Protein AF-0000000078223726 (afdb_homodimer)

Nearest PDB structures (foldseek):
  3vv1-assembly1_B  TM=7.407E-01  e=1.901E-03  Caenorhabditis elegans
  1hlc-assembly1_B  TM=7.545E-01  e=3.677E-03  Homo sapiens
 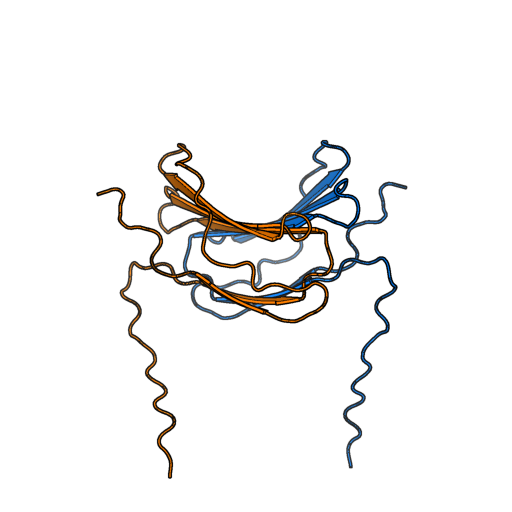 2ymz-assembly2_C  TM=7.937E-01  e=1.375E-02  Gallus gallus
  7n8g-assembly1_B  TM=7.226E-01  e=7.110E-03  Homo sapiens
  5nld-assembly1_B  TM=7.413E-01  e=1.452E-02  Gallus gallus

Sequence (184 aa):
MEKRHSTVST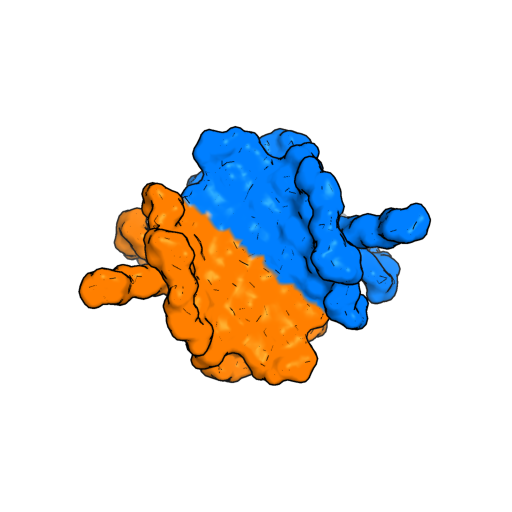MPSHDQHVIIYGIATGDSWTVELTGSGGNALFQIVAKYKEKVVTRNANIGGNWGQEEKVGQFPFQRDRGFDLSIANLPSGLQMEKRHSTVSTMPSHDQHVIIYGIATGDSWTVELTGSGGNALFQIVAKYKEKVVTRNANIGGNWGQEEKVGQFPFQRDRGFDLSIANLPSGLQ

InterPro domains:
  IPR001079 Galectin, carbohydrate recognition domain [PF00337] (14-91)
  IPR001079 Galectin, carbohydrate recognition domain [PS51304] (4-92)
  IPR013320 Concanavalin A-like lectin/glucanase domain superfamily [SSF49899] (15-90)
  IPR044156 Galectin-like [PTHR11346] (16-90)

Organism: Teladorsagia circumcincta (NCBI:txid45464)

Structure (mmCIF, N/CA/C/O backbone):
data_AF-0000000078223726-model_v1
#
loop_
_entity.id
_entity.type
_entity.pdbx_description
1 polymer Galectin
#
loop_
_atom_site.group_PDB
_atom_site.id
_atom_site.type_symbol
_atom_site.label_atom_id
_atom_site.label_alt_id
_atom_site.label_comp_id
_atom_site.label_asym_id
_atom_site.label_entity_id
_atom_site.label_seq_id
_atom_site.pdbx_PDB_ins_code
_atom_site.Cartn_x
_atom_site.Cartn_y
_atom_site.Cartn_z
_atom_site.occupancy
_atom_site.B_iso_or_equiv
_atom_site.auth_seq_id
_atom_site.auth_comp_id
_atom_site.auth_asym_id
_atom_site.auth_atom_id
_atom_site.pdbx_PDB_model_num
ATOM 1 N N . MET A 1 1 ? 15.047 -19.016 33.781 1 22.73 1 MET A N 1
ATOM 2 C CA . MET A 1 1 ? 14.867 -17.641 33.312 1 22.73 1 MET A CA 1
ATOM 3 C C . MET A 1 1 ? 15.25 -17.5 31.859 1 22.73 1 MET A C 1
ATOM 5 O O . MET A 1 1 ? 16.422 -17.531 31.516 1 22.73 1 MET A O 1
ATOM 9 N N . GLU A 1 2 ? 14.516 -18.203 30.969 1 31.66 2 GLU A N 1
ATOM 10 C CA . GLU A 1 2 ? 14.852 -18.266 29.547 1 31.66 2 GLU A CA 1
ATOM 11 C C . GLU A 1 2 ? 14.883 -16.875 28.922 1 31.66 2 GLU A C 1
ATOM 13 O O . GLU A 1 2 ? 13.914 -16.125 29.031 1 31.66 2 GLU A O 1
ATOM 18 N N . LYS A 1 3 ? 16.125 -16.203 28.875 1 25.36 3 LYS A N 1
ATOM 19 C CA . LYS A 1 3 ? 16.453 -14.891 28.312 1 25.36 3 LYS A CA 1
ATOM 20 C C . LYS A 1 3 ? 15.867 -14.719 26.922 1 25.36 3 LYS A C 1
ATOM 22 O O . LYS A 1 3 ? 16.188 -15.492 26 1 25.36 3 LYS A O 1
ATOM 27 N N . ARG A 1 4 ? 14.648 -14.32 26.797 1 29.73 4 ARG A N 1
ATOM 28 C CA . ARG A 1 4 ? 14.094 -13.844 25.547 1 29.73 4 ARG A CA 1
ATOM 29 C C . ARG A 1 4 ? 15.031 -12.844 24.875 1 29.73 4 ARG A C 1
ATOM 31 O O . ARG A 1 4 ? 15.297 -11.773 25.422 1 29.73 4 ARG A O 1
ATOM 38 N N . HIS A 1 5 ? 16.172 -13.297 24.281 1 30.73 5 HIS A N 1
ATOM 39 C CA . HIS A 1 5 ? 17.094 -12.438 23.562 1 30.73 5 HIS A CA 1
ATOM 40 C C . HIS A 1 5 ? 16.359 -11.516 22.594 1 30.73 5 HIS A C 1
ATOM 42 O O . HIS A 1 5 ? 15.719 -11.977 21.641 1 30.73 5 HIS A O 1
ATOM 48 N N . SER A 1 6 ? 15.734 -10.508 23.031 1 32.22 6 SER A N 1
ATOM 49 C CA . SER A 1 6 ? 15.203 -9.398 22.234 1 32.22 6 SER A CA 1
ATOM 50 C C . SER A 1 6 ? 16.266 -8.852 21.281 1 32.22 6 SER A C 1
ATOM 52 O O . SER A 1 6 ? 17.172 -8.125 21.688 1 32.22 6 SER A O 1
ATOM 54 N N . THR A 1 7 ? 17.062 -9.664 20.594 1 33.53 7 THR A N 1
ATOM 55 C CA . THR A 1 7 ? 18.062 -9.109 19.688 1 33.53 7 THR A CA 1
ATOM 56 C C . THR A 1 7 ? 17.438 -8.078 18.75 1 33.53 7 THR A C 1
ATOM 58 O O . THR A 1 7 ? 16.531 -8.398 17.984 1 33.53 7 THR A O 1
ATOM 61 N N . VAL A 1 8 ? 17.078 -6.984 19.281 1 33.12 8 VAL A N 1
ATOM 62 C CA . VAL A 1 8 ? 16.75 -5.867 18.391 1 33.12 8 VAL A CA 1
ATOM 63 C C . VAL A 1 8 ? 17.859 -5.699 17.344 1 33.12 8 VAL A C 1
ATOM 65 O O . VAL A 1 8 ? 19.016 -5.418 17.688 1 33.12 8 VAL A O 1
ATOM 68 N N . SER A 1 9 ? 18.062 -6.543 16.328 1 33.91 9 SER A N 1
ATOM 69 C CA . SER A 1 9 ? 19.016 -6.375 15.234 1 33.91 9 SER A CA 1
ATOM 70 C C . SER A 1 9 ? 19.109 -4.914 14.812 1 33.91 9 SER A C 1
ATOM 72 O O . SER A 1 9 ? 18.109 -4.211 14.742 1 33.91 9 SER A O 1
ATOM 74 N N . THR A 1 10 ? 20.203 -4.242 15.156 1 34.72 10 THR A N 1
ATOM 75 C CA . THR A 1 10 ? 20.703 -2.99 14.594 1 34.72 10 THR A CA 1
ATOM 76 C C . THR A 1 10 ? 20.469 -2.941 13.086 1 34.72 10 THR A C 1
ATOM 78 O O . THR A 1 10 ? 21.078 -3.711 12.336 1 34.72 10 THR A O 1
ATOM 81 N N . MET A 1 11 ? 19.266 -3.105 12.656 1 37.75 11 MET A N 1
ATOM 82 C CA . MET A 1 11 ? 19.078 -2.961 11.219 1 37.75 11 MET A CA 1
ATOM 83 C C . MET A 1 11 ? 19.922 -1.809 10.672 1 37.75 11 MET A C 1
ATOM 85 O O . MET A 1 11 ? 19.922 -0.713 11.242 1 37.75 11 MET A O 1
ATOM 89 N N . PRO A 1 12 ? 21.062 -2.109 9.984 1 40.12 12 PRO A N 1
ATOM 90 C CA . PRO A 1 12 ? 21.828 -1 9.414 1 40.12 12 PRO A CA 1
ATOM 91 C C . PRO A 1 12 ? 20.953 0.159 8.961 1 40.12 12 PRO A C 1
ATOM 93 O O . PRO A 1 12 ? 19.781 -0.045 8.633 1 40.12 12 PRO A O 1
ATOM 96 N N . SER A 1 13 ? 21.438 1.463 9.258 1 43.25 13 SER A N 1
ATOM 97 C CA . SER A 1 13 ? 20.922 2.82 9.164 1 43.25 13 SER A CA 1
ATOM 98 C C . SER A 1 13 ? 20.125 3.014 7.875 1 43.25 13 SER A C 1
ATOM 100 O O . SER A 1 13 ? 19.344 3.961 7.758 1 43.25 13 SER A O 1
ATOM 102 N N . HIS A 1 14 ? 20.594 2.246 6.816 1 47.25 14 HIS A N 1
ATOM 103 C CA . HIS A 1 14 ? 20.141 2.664 5.492 1 47.25 14 HIS A CA 1
ATOM 104 C C . HIS A 1 14 ? 19.016 1.781 4.988 1 47.25 14 HIS A C 1
ATOM 106 O O . HIS A 1 14 ? 18.438 2.049 3.936 1 47.25 14 HIS A O 1
ATOM 112 N N . ASP A 1 15 ? 18.938 0.566 5.559 1 53.62 15 ASP A N 1
ATOM 113 C CA . ASP A 1 15 ? 18.031 -0.408 4.957 1 53.62 15 ASP A CA 1
ATOM 114 C C . ASP A 1 15 ? 16.578 -0.146 5.375 1 53.62 15 ASP A C 1
ATOM 116 O O . ASP A 1 15 ? 16.281 -0.063 6.566 1 53.62 15 ASP A O 1
ATOM 120 N N . GLN A 1 16 ? 15.953 0.522 4.527 1 60.56 16 GLN A N 1
ATOM 121 C CA . GLN A 1 16 ? 14.539 0.699 4.828 1 60.56 16 GLN A CA 1
ATOM 122 C C . GLN A 1 16 ? 13.867 -0.641 5.121 1 60.56 16 GLN A C 1
ATOM 124 O O . GLN A 1 16 ? 14.117 -1.629 4.43 1 60.56 16 GLN A O 1
ATOM 129 N N . HIS A 1 17 ? 13.484 -0.789 6.383 1 72 17 HIS A N 1
ATOM 130 C CA . HIS A 1 17 ? 12.711 -1.973 6.742 1 72 17 HIS A CA 1
ATOM 131 C C . HIS A 1 17 ? 11.281 -1.604 7.129 1 72 17 HIS A C 1
ATOM 133 O O . HIS A 1 17 ? 11.055 -0.579 7.773 1 72 17 HIS A O 1
ATOM 139 N N . VAL A 1 18 ? 10.375 -2.295 6.52 1 78.94 18 VAL A N 1
ATOM 140 C CA . VAL A 1 18 ? 8.984 -2.104 6.902 1 78.94 18 VAL A CA 1
ATOM 141 C C . VAL A 1 18 ? 8.367 -3.441 7.309 1 78.94 18 VAL A C 1
ATOM 143 O O . VAL A 1 18 ? 8.578 -4.453 6.637 1 78.94 18 VAL A O 1
ATOM 146 N N . ILE A 1 19 ? 7.758 -3.41 8.469 1 84.75 19 ILE A N 1
ATOM 147 C CA . ILE A 1 19 ? 6.969 -4.559 8.891 1 84.75 19 ILE A CA 1
ATOM 148 C C . ILE A 1 19 ? 5.484 -4.203 8.875 1 84.75 19 ILE A C 1
ATOM 150 O O . ILE A 1 19 ? 5.082 -3.15 9.375 1 84.75 19 ILE A O 1
ATOM 154 N N . ILE A 1 20 ? 4.727 -5.074 8.258 1 86.5 20 ILE A N 1
ATOM 155 C CA . ILE A 1 20 ? 3.293 -4.848 8.141 1 86.5 20 ILE A CA 1
ATOM 156 C C . ILE A 1 20 ? 2.533 -6.086 8.609 1 86.5 20 ILE A C 1
ATOM 158 O O . ILE A 1 20 ? 2.887 -7.211 8.242 1 86.5 20 ILE A O 1
ATOM 162 N N . TYR A 1 21 ? 1.651 -5.871 9.484 1 86.38 21 TYR A N 1
ATOM 163 C CA . TYR A 1 21 ? 0.611 -6.844 9.797 1 86.38 21 TYR A CA 1
ATOM 164 C C . TYR A 1 21 ? -0.748 -6.371 9.297 1 86.38 21 TYR A C 1
ATOM 166 O O . TYR A 1 21 ? -1.087 -5.191 9.43 1 86.38 21 TYR A O 1
ATOM 174 N N . GLY A 1 22 ? -1.464 -7.352 8.641 1 86.5 22 GLY A N 1
ATOM 175 C CA . GLY A 1 22 ? -2.744 -6.883 8.141 1 86.5 22 GLY A CA 1
ATOM 176 C C . GLY A 1 22 ? -3.723 -8.008 7.852 1 86.5 22 GLY A C 1
ATOM 177 O O . GLY A 1 22 ? -3.344 -9.18 7.848 1 86.5 22 GLY A O 1
ATOM 178 N N . ILE A 1 23 ? -5 -7.625 7.734 1 87.88 23 ILE A N 1
ATOM 179 C CA . ILE A 1 23 ? -6.078 -8.477 7.238 1 87.88 23 ILE A CA 1
ATOM 180 C C . ILE A 1 23 ? -6.684 -7.855 5.98 1 87.88 23 ILE A C 1
ATOM 182 O O . ILE A 1 23 ? -7.199 -6.734 6.016 1 87.88 23 ILE A O 1
ATOM 186 N N . ALA A 1 24 ? -6.5 -8.57 4.883 1 87.06 24 ALA A N 1
ATOM 187 C CA . ALA A 1 24 ? -7.055 -8.102 3.615 1 87.06 24 ALA A CA 1
ATOM 188 C C . ALA A 1 24 ? -8.312 -8.883 3.244 1 87.06 24 ALA A C 1
ATOM 190 O O . ALA A 1 24 ? -8.367 -10.102 3.402 1 87.06 24 ALA A O 1
ATOM 191 N N . THR A 1 25 ? -9.336 -8.141 2.756 1 85.19 25 THR A N 1
ATOM 192 C CA . THR A 1 25 ? -10.594 -8.781 2.396 1 85.19 25 THR A CA 1
ATOM 193 C C . THR A 1 25 ? -10.875 -8.633 0.905 1 85.19 25 THR A C 1
ATOM 195 O O . THR A 1 25 ? -11.742 -9.312 0.358 1 85.19 25 THR A O 1
ATOM 198 N N . GLY A 1 26 ? -10.156 -7.793 0.254 1 87.94 26 GLY A N 1
ATOM 199 C CA . GLY A 1 26 ? -10.375 -7.535 -1.16 1 87.94 26 GLY A CA 1
ATOM 200 C C . GLY A 1 26 ? -9.594 -8.469 -2.066 1 87.94 26 GLY A C 1
ATOM 201 O O . GLY A 1 26 ? -9.156 -9.539 -1.637 1 87.94 26 GLY A O 1
ATOM 202 N N . ASP A 1 27 ? -9.523 -8.039 -3.367 1 92 27 ASP A N 1
ATOM 203 C CA . ASP A 1 27 ? -8.953 -8.914 -4.387 1 92 27 ASP A CA 1
ATOM 204 C C . ASP A 1 27 ? -7.438 -8.734 -4.469 1 92 27 ASP A C 1
ATOM 206 O O . ASP A 1 27 ? -6.73 -9.625 -4.953 1 92 27 ASP A O 1
ATOM 210 N N . SER A 1 28 ? -6.977 -7.629 -4.09 1 93.31 28 SER A N 1
ATOM 211 C CA . SER A 1 28 ? -5.543 -7.359 -4.129 1 93.31 28 SER A CA 1
ATOM 212 C C . SER A 1 28 ? -5.172 -6.211 -3.197 1 93.31 28 SER A C 1
ATOM 214 O O . SER A 1 28 ? -6.039 -5.453 -2.758 1 93.31 28 SER A O 1
ATOM 216 N N . TRP A 1 29 ? -3.924 -6.18 -2.914 1 92.25 29 TRP A N 1
ATOM 217 C CA . TRP A 1 29 ? -3.391 -5.023 -2.205 1 92.25 29 TRP A CA 1
ATOM 218 C C . TRP A 1 29 ? -1.97 -4.711 -2.662 1 92.25 29 TRP A C 1
ATOM 220 O O . TRP A 1 29 ? -1.254 -5.598 -3.131 1 92.25 29 TRP A O 1
ATOM 230 N N . THR A 1 30 ? -1.66 -3.48 -2.668 1 93.19 30 THR A N 1
ATOM 231 C CA . THR A 1 30 ? -0.34 -2.967 -3.014 1 93.19 30 THR A CA 1
ATOM 232 C C . THR A 1 30 ? 0.228 -2.121 -1.878 1 93.19 30 THR A C 1
ATOM 234 O O . THR A 1 30 ? -0.49 -1.323 -1.272 1 93.19 30 THR A O 1
ATOM 237 N N . VAL A 1 31 ? 1.462 -2.318 -1.58 1 92.69 31 VAL A N 1
ATOM 238 C CA . VAL A 1 31 ? 2.199 -1.445 -0.673 1 92.69 31 VAL A CA 1
ATOM 239 C C . VAL A 1 31 ? 3.402 -0.845 -1.396 1 92.69 31 VAL A C 1
ATOM 241 O O . VAL A 1 31 ? 4.168 -1.563 -2.045 1 92.69 31 VAL A O 1
ATOM 244 N N . GLU A 1 32 ? 3.451 0.445 -1.284 1 91.88 32 GLU A N 1
ATOM 245 C CA . GLU A 1 32 ? 4.594 1.164 -1.836 1 91.88 32 GLU A CA 1
ATOM 246 C C . GLU A 1 32 ? 5.316 1.967 -0.757 1 91.88 32 GLU A C 1
ATOM 248 O O . GLU A 1 32 ? 4.676 2.619 0.07 1 91.88 32 GLU A O 1
ATOM 253 N N . LEU A 1 33 ? 6.66 1.888 -0.866 1 90.06 33 LEU A N 1
ATOM 254 C CA . LEU A 1 33 ? 7.5 2.637 0.063 1 90.06 33 LEU A CA 1
ATOM 255 C C . LEU A 1 33 ? 8.484 3.521 -0.69 1 90.06 33 LEU A C 1
ATOM 257 O O . LEU A 1 33 ? 9.164 3.059 -1.614 1 90.06 33 LEU A O 1
ATOM 261 N N . THR A 1 34 ? 8.461 4.645 -0.284 1 87.69 34 THR A N 1
ATOM 262 C CA . THR A 1 34 ? 9.477 5.535 -0.839 1 87.69 34 THR A CA 1
ATOM 263 C C . THR A 1 34 ? 10.617 5.742 0.151 1 87.69 34 THR A C 1
ATOM 265 O O . THR A 1 34 ? 10.383 6.086 1.312 1 87.69 34 THR A O 1
ATOM 268 N N . GLY A 1 35 ? 11.82 5.445 -0.375 1 82.69 35 GLY A N 1
ATOM 269 C CA . GLY A 1 35 ? 13 5.602 0.461 1 82.69 35 GLY A CA 1
ATOM 270 C C . GLY A 1 35 ? 13.312 7.051 0.777 1 82.69 35 GLY A C 1
ATOM 271 O O . GLY A 1 35 ? 12.656 7.961 0.273 1 82.69 35 GLY A O 1
ATOM 272 N N . SER A 1 36 ? 14.336 6.977 1.66 1 78.19 36 SER A N 1
ATOM 273 C CA . SER A 1 36 ? 14.836 8.312 1.984 1 78.19 36 SER A CA 1
ATOM 274 C C . SER A 1 36 ? 15.43 8.992 0.755 1 78.19 36 SER A C 1
ATOM 276 O O . SER A 1 36 ? 16.109 8.352 -0.048 1 78.19 36 SER A O 1
ATOM 278 N N . GLY A 1 37 ? 15.188 10.258 0.586 1 78.19 37 GLY A N 1
ATOM 279 C CA . GLY A 1 37 ? 15.68 11 -0.564 1 78.19 37 GLY A CA 1
ATOM 280 C C . GLY A 1 37 ? 14.703 11.016 -1.725 1 78.19 37 GLY A C 1
ATOM 281 O O . GLY A 1 37 ? 14.852 11.812 -2.656 1 78.19 37 GLY A O 1
ATOM 282 N N . GLY A 1 38 ? 13.75 10.18 -1.694 1 75.31 38 GLY A N 1
ATOM 283 C CA . GLY A 1 38 ? 12.633 10.227 -2.623 1 75.31 38 GLY A CA 1
ATOM 284 C C . GLY A 1 38 ? 12.977 9.68 -3.996 1 75.31 38 GLY A C 1
ATOM 285 O O . GLY A 1 38 ? 12.18 9.797 -4.93 1 75.31 38 GLY A O 1
ATOM 286 N N . ASN A 1 39 ? 14.117 9 -4.078 1 78.44 39 ASN A N 1
ATOM 287 C CA . ASN A 1 39 ? 14.547 8.586 -5.41 1 78.44 39 ASN A CA 1
ATOM 288 C C . ASN A 1 39 ? 14.289 7.102 -5.648 1 78.44 39 ASN A C 1
ATOM 290 O O . ASN A 1 39 ? 14.594 6.578 -6.723 1 78.44 39 ASN A O 1
ATOM 294 N N . ALA A 1 40 ? 13.781 6.453 -4.691 1 84.75 40 ALA A N 1
ATOM 295 C CA . ALA A 1 40 ? 13.508 5.027 -4.848 1 84.75 40 ALA A CA 1
ATOM 296 C C . ALA A 1 40 ? 12.164 4.652 -4.238 1 84.75 40 ALA A C 1
ATOM 298 O O . ALA A 1 40 ? 11.859 5.031 -3.102 1 84.75 40 ALA A O 1
ATOM 299 N N . LEU A 1 41 ? 11.344 4.004 -5.094 1 88.5 41 LEU A N 1
ATOM 300 C CA . LEU A 1 41 ? 10.055 3.463 -4.672 1 88.5 41 LEU A CA 1
ATOM 301 C C . LEU A 1 41 ? 10.023 1.946 -4.824 1 88.5 41 LEU A C 1
ATOM 303 O O . LEU A 1 41 ? 10.414 1.415 -5.867 1 88.5 41 LEU A O 1
ATOM 307 N N . PHE A 1 42 ? 9.727 1.314 -3.768 1 88.69 42 PHE A N 1
ATOM 308 C CA . PHE A 1 42 ? 9.594 -0.137 -3.77 1 88.69 42 PHE A CA 1
ATOM 309 C C . PHE A 1 42 ? 8.133 -0.547 -3.631 1 88.69 42 PHE A C 1
ATOM 311 O O . PHE A 1 42 ? 7.41 -0.008 -2.791 1 88.69 42 PHE A O 1
ATOM 318 N N . GLN A 1 43 ? 7.773 -1.443 -4.465 1 92.88 43 GLN A N 1
ATOM 319 C CA . GLN A 1 43 ? 6.375 -1.856 -4.473 1 92.88 43 GLN A CA 1
ATOM 320 C C . GLN A 1 43 ? 6.25 -3.369 -4.316 1 92.88 43 GLN A C 1
ATOM 322 O O . GLN A 1 43 ? 7.016 -4.125 -4.91 1 92.88 43 GLN A O 1
ATOM 327 N N . ILE A 1 44 ? 5.312 -3.77 -3.533 1 92.69 44 ILE A N 1
ATOM 328 C CA . ILE A 1 44 ? 4.895 -5.164 -3.436 1 92.69 44 ILE A CA 1
ATOM 329 C C . ILE A 1 44 ? 3.393 -5.27 -3.689 1 92.69 44 ILE A C 1
ATOM 331 O O . ILE A 1 44 ? 2.611 -4.461 -3.186 1 92.69 44 ILE A O 1
ATOM 335 N N . VAL A 1 45 ? 3.047 -6.289 -4.504 1 94.5 45 VAL A N 1
ATOM 336 C CA . VAL A 1 45 ? 1.649 -6.473 -4.879 1 94.5 45 VAL A CA 1
ATOM 337 C C . VAL A 1 45 ? 1.233 -7.918 -4.621 1 94.5 45 VAL A C 1
ATOM 339 O O . VAL A 1 45 ? 1.954 -8.852 -4.984 1 94.5 45 VAL A O 1
ATOM 342 N N . ALA A 1 46 ? 0.106 -8.055 -3.967 1 95.62 46 ALA A N 1
ATOM 343 C CA . ALA A 1 46 ? -0.505 -9.375 -3.824 1 95.62 46 ALA A CA 1
ATOM 344 C C . ALA A 1 46 ? -1.839 -9.445 -4.562 1 95.62 46 ALA A C 1
ATOM 346 O O . ALA A 1 46 ? -2.725 -8.609 -4.34 1 95.62 46 ALA A O 1
ATOM 347 N N . LYS A 1 47 ? -1.927 -10.383 -5.402 1 95.88 47 LYS A N 1
ATOM 348 C CA . LYS A 1 47 ? -3.162 -10.633 -6.141 1 95.88 47 LYS A CA 1
ATOM 349 C C . LYS A 1 47 ? -3.758 -11.992 -5.77 1 95.88 47 LYS A C 1
ATOM 351 O O . LYS A 1 47 ? -3.201 -13.031 -6.113 1 95.88 47 LYS A O 1
ATOM 356 N N . TYR A 1 48 ? -4.914 -11.914 -5.254 1 94 48 TYR A N 1
ATOM 357 C CA . TYR A 1 48 ? -5.453 -13.125 -4.641 1 94 48 TYR A CA 1
ATOM 358 C C . TYR A 1 48 ? -6.035 -14.055 -5.695 1 94 48 TYR A C 1
ATOM 360 O O . TYR A 1 48 ? -6.023 -15.281 -5.527 1 94 48 TYR A O 1
ATOM 368 N N . LYS A 1 49 ? -6.594 -13.547 -6.672 1 94 49 LYS A N 1
ATOM 369 C CA . LYS A 1 49 ? -7.145 -14.398 -7.723 1 94 49 LYS A CA 1
ATOM 370 C C . LYS A 1 49 ? -6.035 -15.109 -8.492 1 94 49 LYS A C 1
ATOM 372 O O . LYS A 1 49 ? -6.141 -16.297 -8.781 1 94 49 LYS A O 1
ATOM 377 N N . GLU A 1 50 ? -4.988 -14.398 -8.711 1 94.88 50 GLU A N 1
ATOM 378 C CA . GLU A 1 50 ? -3.861 -14.938 -9.469 1 94.88 50 GLU A CA 1
ATOM 379 C C . GLU A 1 50 ? -2.922 -15.727 -8.562 1 94.88 50 GLU A C 1
ATOM 381 O O . GLU A 1 50 ? -2.072 -16.484 -9.047 1 94.88 50 GLU A O 1
ATOM 386 N N . LYS A 1 51 ? -3.066 -15.539 -7.359 1 95.75 51 LYS A N 1
ATOM 387 C CA . LYS A 1 51 ? -2.211 -16.156 -6.348 1 95.75 51 LYS A CA 1
ATOM 388 C C . LYS A 1 51 ? -0.739 -15.859 -6.621 1 95.75 51 LYS A C 1
ATOM 390 O O . LYS A 1 51 ? 0.084 -16.766 -6.668 1 95.75 51 LYS A O 1
ATOM 395 N N . VAL A 1 52 ? -0.47 -14.633 -6.703 1 96.94 52 VAL A N 1
ATOM 396 C CA . VAL A 1 52 ? 0.904 -14.219 -6.973 1 96.94 52 VAL A CA 1
ATOM 397 C C . VAL A 1 52 ? 1.264 -13.023 -6.102 1 96.94 52 VAL A C 1
ATOM 399 O O . VAL A 1 52 ? 0.411 -12.18 -5.812 1 96.94 52 VAL A O 1
ATOM 402 N N . VAL A 1 53 ? 2.496 -12.977 -5.656 1 95.88 53 VAL A N 1
ATOM 403 C CA . VAL A 1 53 ? 3.127 -11.805 -5.07 1 95.88 53 VAL A CA 1
ATOM 404 C C . VAL A 1 53 ? 4.211 -11.273 -6.008 1 95.88 53 VAL A C 1
ATOM 406 O O . VAL A 1 53 ? 5.051 -12.039 -6.484 1 95.88 53 VAL A O 1
ATOM 409 N N . THR A 1 54 ? 4.09 -9.969 -6.328 1 95.81 54 THR A N 1
ATOM 410 C CA . THR A 1 54 ? 5.117 -9.375 -7.176 1 95.81 54 THR A CA 1
ATOM 411 C C . THR A 1 54 ? 5.816 -8.227 -6.453 1 95.81 54 THR A C 1
ATOM 413 O O . THR A 1 54 ? 5.258 -7.637 -5.527 1 95.81 54 THR A O 1
ATOM 416 N N . ARG A 1 55 ? 7.055 -8.008 -6.809 1 91.5 55 ARG A N 1
ATOM 417 C CA . ARG A 1 55 ? 7.816 -6.844 -6.355 1 91.5 55 ARG A CA 1
ATOM 418 C C . ARG A 1 55 ? 8.414 -6.09 -7.539 1 91.5 55 ARG A C 1
ATOM 420 O O . ARG A 1 55 ? 8.68 -6.676 -8.586 1 91.5 55 ARG A O 1
ATOM 427 N N . ASN A 1 56 ? 8.414 -4.816 -7.352 1 90.81 56 ASN A N 1
ATOM 428 C CA . ASN A 1 56 ? 9.031 -3.945 -8.352 1 90.81 56 ASN A CA 1
ATOM 429 C C . ASN A 1 56 ? 9.68 -2.725 -7.703 1 90.81 56 ASN A C 1
ATOM 431 O O . ASN A 1 56 ? 9.391 -2.398 -6.551 1 90.81 56 ASN A O 1
ATOM 435 N N . ALA A 1 57 ? 10.656 -2.213 -8.352 1 87.56 57 ALA A N 1
ATOM 436 C CA . ALA A 1 57 ? 11.297 -0.994 -7.875 1 87.56 57 ALA A CA 1
ATOM 437 C C . ALA A 1 57 ? 11.281 0.092 -8.945 1 87.56 57 ALA A C 1
ATOM 439 O O . ALA A 1 57 ? 11.445 -0.198 -10.133 1 87.56 57 ALA A O 1
ATOM 440 N N . ASN A 1 58 ? 11.008 1.192 -8.516 1 88.5 58 ASN A N 1
ATOM 441 C CA . ASN A 1 58 ? 11.141 2.4 -9.32 1 88.5 58 ASN A CA 1
ATOM 442 C C . ASN A 1 58 ? 12.305 3.264 -8.844 1 88.5 58 ASN A C 1
ATOM 444 O O . ASN A 1 58 ? 12.273 3.801 -7.738 1 88.5 58 ASN A O 1
ATOM 448 N N . ILE A 1 59 ? 13.273 3.314 -9.703 1 86.19 59 ILE A N 1
ATOM 449 C CA . ILE A 1 59 ? 14.461 4.086 -9.367 1 86.19 59 ILE A CA 1
ATOM 450 C C . ILE A 1 59 ? 14.625 5.246 -10.352 1 86.19 59 ILE A C 1
ATOM 452 O O . ILE A 1 59 ? 14.758 5.027 -11.555 1 86.19 59 ILE A O 1
ATOM 456 N N . GLY A 1 60 ? 14.672 6.348 -9.797 1 86.19 60 GLY A N 1
ATOM 457 C CA . GLY A 1 60 ? 14.836 7.516 -10.648 1 86.19 60 GLY A CA 1
ATOM 458 C C . GLY A 1 60 ? 13.719 7.691 -11.656 1 86.19 60 GLY A C 1
ATOM 459 O O . GLY A 1 60 ? 13.953 8.094 -12.797 1 86.19 60 GLY A O 1
ATOM 460 N N . GLY A 1 61 ? 12.641 7.258 -11.383 1 87.31 61 GLY A N 1
ATOM 461 C CA . GLY A 1 61 ? 11.5 7.422 -12.266 1 87.31 61 GLY A CA 1
ATOM 462 C C . GLY A 1 61 ? 11.312 6.262 -13.227 1 87.31 61 GLY A C 1
ATOM 463 O O . GLY A 1 61 ? 10.383 6.258 -14.031 1 87.31 61 GLY A O 1
ATOM 464 N N . ASN A 1 62 ? 12.203 5.344 -13.094 1 90.56 62 ASN A N 1
ATOM 465 C CA . ASN A 1 62 ? 12.148 4.195 -13.984 1 90.56 62 ASN A CA 1
ATOM 466 C C . ASN A 1 62 ? 11.797 2.914 -13.234 1 90.56 62 ASN A C 1
ATOM 468 O O . ASN A 1 62 ? 12.461 2.561 -12.258 1 90.56 62 ASN A O 1
ATOM 472 N N . TRP A 1 63 ? 10.711 2.332 -13.844 1 89.81 63 TRP A N 1
ATOM 473 C CA . TRP A 1 63 ? 10.352 1.035 -13.281 1 89.81 63 TRP A CA 1
ATOM 474 C C . TRP A 1 63 ? 11.281 -0.06 -13.797 1 89.81 63 TRP A C 1
ATOM 476 O O . TRP A 1 63 ? 11.625 -0.082 -14.977 1 89.81 63 TRP A O 1
ATOM 486 N N . GLY A 1 64 ? 11.656 -0.982 -12.797 1 89.31 64 GLY A N 1
ATOM 487 C CA . GLY A 1 64 ? 12.391 -2.172 -13.195 1 89.31 64 GLY A CA 1
ATOM 488 C C . GLY A 1 64 ? 11.492 -3.293 -13.68 1 89.31 64 GLY A C 1
ATOM 489 O O . GLY A 1 64 ? 10.328 -3.066 -14 1 89.31 64 GLY A O 1
ATOM 490 N N . GLN A 1 65 ? 12.109 -4.465 -13.828 1 89.44 65 GLN A N 1
ATOM 491 C CA . GLN A 1 65 ? 11.359 -5.668 -14.172 1 89.44 65 GLN A CA 1
ATOM 492 C C . GLN A 1 65 ? 10.602 -6.207 -12.969 1 89.44 65 GLN A C 1
ATOM 494 O O . GLN A 1 65 ? 11.18 -6.383 -11.891 1 89.44 65 GLN A O 1
ATOM 499 N N . GLU A 1 66 ? 9.352 -6.332 -13.18 1 89.81 66 GLU A N 1
ATOM 500 C CA . GLU A 1 66 ? 8.547 -6.953 -12.133 1 89.81 66 GLU A CA 1
ATOM 501 C C . GLU A 1 66 ? 8.992 -8.391 -11.875 1 89.81 66 GLU A C 1
ATOM 503 O O . GLU A 1 66 ? 9.227 -9.148 -12.812 1 89.81 66 GLU A O 1
ATOM 508 N N . GLU A 1 67 ? 9.102 -8.734 -10.562 1 91.5 67 GLU A N 1
ATOM 509 C CA . GLU A 1 67 ? 9.531 -10.07 -10.18 1 91.5 67 GLU A CA 1
ATOM 510 C C . GLU A 1 67 ? 8.461 -10.781 -9.352 1 91.5 67 GLU A C 1
ATOM 512 O O . GLU A 1 67 ? 7.926 -10.211 -8.398 1 91.5 67 GLU A O 1
ATOM 517 N N . LYS A 1 68 ? 8.133 -11.984 -9.805 1 92.19 68 LYS A N 1
ATOM 518 C CA . LYS A 1 68 ? 7.32 -12.844 -8.945 1 92.19 68 LYS A CA 1
ATOM 519 C C . LYS A 1 68 ? 8.148 -13.422 -7.805 1 92.19 68 LYS A C 1
ATOM 521 O O . LYS A 1 68 ? 9.273 -13.883 -8.016 1 92.19 68 LYS A O 1
ATOM 526 N N . VAL A 1 69 ? 7.52 -13.188 -6.641 1 87.75 69 VAL A N 1
ATOM 527 C CA . VAL A 1 69 ? 8.328 -13.578 -5.496 1 87.75 69 VAL A CA 1
ATOM 528 C C . VAL A 1 69 ? 7.699 -14.781 -4.805 1 87.75 69 VAL A C 1
ATOM 530 O O . VAL A 1 69 ? 6.637 -14.672 -4.191 1 87.75 69 VAL A O 1
ATOM 533 N N . GLY A 1 70 ? 8.406 -15.914 -4.926 1 89.25 70 GLY A N 1
ATOM 534 C CA . GLY A 1 70 ? 8.078 -17.094 -4.148 1 89.25 70 GLY A CA 1
ATOM 535 C C . GLY A 1 70 ? 6.645 -17.562 -4.344 1 89.25 70 GLY A C 1
ATOM 536 O O . GLY A 1 70 ? 6.082 -17.406 -5.43 1 89.25 70 GLY A O 1
ATOM 537 N N . GLN A 1 71 ? 6.156 -18.312 -3.238 1 93.12 71 GLN A N 1
ATOM 538 C CA . GLN A 1 71 ? 4.773 -18.766 -3.17 1 93.12 71 GLN A CA 1
ATOM 539 C C . GLN A 1 71 ? 3.846 -17.656 -2.691 1 93.12 71 GLN A C 1
ATOM 541 O O . GLN A 1 71 ? 4.305 -16.594 -2.27 1 93.12 71 GLN A O 1
ATOM 546 N N . PHE A 1 72 ? 2.598 -17.938 -2.947 1 96.06 72 PHE A N 1
ATOM 547 C CA . PHE A 1 72 ? 1.59 -16.984 -2.488 1 96.06 72 PHE A CA 1
ATOM 548 C C . PHE A 1 72 ? 1.062 -17.375 -1.113 1 96.06 72 PHE A C 1
ATOM 550 O O . PHE A 1 72 ? 0.213 -18.266 -1 1 96.06 72 PHE A O 1
ATOM 557 N N . PRO A 1 73 ? 1.444 -16.641 -0.038 1 94.44 73 PRO A N 1
ATOM 5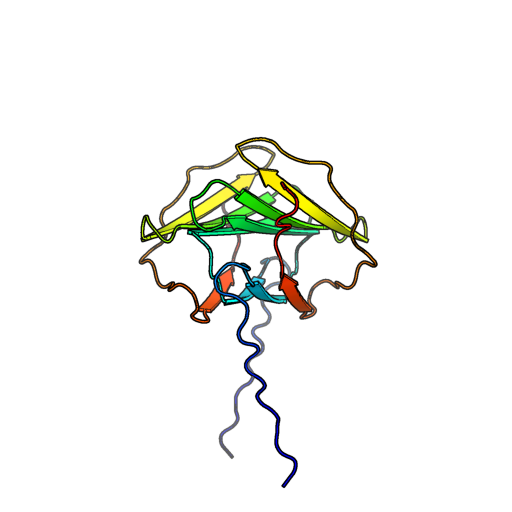58 C CA . PRO A 1 73 ? 1.138 -17.094 1.318 1 94.44 73 PRO A CA 1
ATOM 559 C C . PRO A 1 73 ? -0.106 -16.438 1.901 1 94.44 73 PRO A C 1
ATOM 561 O O . PRO A 1 73 ? -0.443 -16.656 3.066 1 94.44 73 PRO A O 1
ATOM 564 N N . PHE A 1 74 ? -0.855 -15.727 1.143 1 94 74 PHE A N 1
ATOM 565 C CA . PHE A 1 74 ? -1.926 -14.914 1.705 1 94 74 PHE A CA 1
ATOM 566 C C . PHE A 1 74 ? -3.281 -15.578 1.489 1 94 74 PHE A C 1
ATOM 568 O O . PHE A 1 74 ? -3.445 -16.375 0.573 1 94 74 PHE A O 1
ATOM 575 N N . GLN A 1 75 ? -4.164 -15.344 2.465 1 93 75 GLN A N 1
ATOM 576 C CA . GLN A 1 75 ? -5.57 -15.727 2.371 1 93 75 GLN A CA 1
ATOM 577 C C . GLN A 1 75 ? -6.48 -14.562 2.764 1 93 75 GLN A C 1
ATOM 579 O O . GLN A 1 75 ? -6.195 -13.844 3.723 1 93 75 GLN A O 1
ATOM 584 N N . ARG A 1 76 ? -7.484 -14.453 1.98 1 88.69 76 ARG A N 1
ATOM 585 C CA . ARG A 1 76 ? -8.445 -13.422 2.352 1 88.69 76 ARG A CA 1
ATOM 586 C C . ARG A 1 76 ? -8.977 -13.648 3.764 1 88.69 76 ARG A C 1
ATOM 588 O O . ARG A 1 76 ? -9.148 -14.789 4.195 1 88.69 76 ARG A O 1
ATOM 595 N N . ASP A 1 77 ? -9.188 -12.492 4.414 1 87.38 77 ASP A N 1
ATOM 596 C CA . ASP A 1 77 ? -9.812 -12.477 5.734 1 87.38 77 ASP A CA 1
ATOM 597 C C . ASP A 1 77 ? -8.922 -13.156 6.773 1 87.38 77 ASP A C 1
ATOM 599 O O . ASP A 1 77 ? -9.398 -13.562 7.832 1 87.38 77 ASP A O 1
ATOM 603 N N . ARG A 1 78 ? -7.781 -13.422 6.531 1 90.44 78 ARG A N 1
ATOM 604 C CA . ARG A 1 78 ? -6.801 -13.969 7.465 1 90.44 78 ARG A CA 1
ATOM 605 C C . ARG A 1 78 ? -5.629 -13.016 7.656 1 90.44 78 ARG A C 1
ATOM 607 O O . ARG A 1 78 ? -5.172 -12.383 6.699 1 90.44 78 ARG A O 1
ATOM 614 N N . GLY A 1 79 ? -5.188 -12.945 8.859 1 90.94 79 GLY A N 1
ATOM 615 C CA . GLY A 1 79 ? -4.051 -12.086 9.156 1 90.94 79 GLY A CA 1
ATOM 616 C C . GLY A 1 79 ? -2.762 -12.57 8.516 1 90.94 79 GLY A C 1
ATOM 617 O O . GLY A 1 79 ? -2.559 -13.773 8.344 1 90.94 79 GLY A O 1
ATOM 618 N N . PHE A 1 80 ? -1.943 -11.68 8.133 1 91.25 80 PHE A N 1
ATOM 619 C CA . PHE A 1 80 ? -0.613 -11.992 7.625 1 91.25 80 PHE A CA 1
ATOM 620 C C . PHE A 1 80 ? 0.418 -11.008 8.18 1 91.25 80 PHE A C 1
ATOM 622 O O . PHE A 1 80 ? 0.06 -9.953 8.703 1 91.25 80 PHE A O 1
ATOM 629 N N . ASP A 1 81 ? 1.69 -11.414 8.117 1 88 81 ASP A N 1
ATOM 630 C CA . ASP A 1 81 ? 2.82 -10.539 8.422 1 88 81 ASP A CA 1
ATOM 631 C C . ASP A 1 81 ? 3.742 -10.398 7.211 1 88 81 ASP A C 1
ATOM 633 O O . ASP A 1 81 ? 3.957 -11.359 6.469 1 88 81 ASP A O 1
ATOM 637 N N . LEU A 1 82 ? 4.055 -9.211 7.012 1 88.44 82 LEU A N 1
ATOM 638 C CA . LEU A 1 82 ? 4.969 -8.906 5.914 1 88.44 82 LEU A CA 1
ATOM 639 C C . LEU A 1 82 ? 6.152 -8.086 6.41 1 88.44 82 LEU A C 1
ATOM 641 O O . LEU A 1 82 ? 5.973 -7.102 7.133 1 88.44 82 LEU A O 1
ATOM 645 N N . SER A 1 83 ? 7.32 -8.562 6.164 1 87.12 83 SER A N 1
ATOM 646 C CA . SER A 1 83 ? 8.539 -7.805 6.422 1 87.12 83 SER A CA 1
ATOM 647 C C . SER A 1 83 ? 9.258 -7.457 5.125 1 87.12 83 SER A C 1
ATOM 649 O O . SER A 1 83 ? 9.625 -8.344 4.352 1 87.12 83 SER A O 1
ATOM 651 N N . ILE A 1 84 ? 9.258 -6.277 4.812 1 81.25 84 ILE A N 1
ATOM 652 C CA . ILE A 1 84 ? 9.961 -5.801 3.625 1 81.25 84 ILE A CA 1
ATOM 653 C C . ILE A 1 84 ? 11.305 -5.199 4.027 1 81.25 84 ILE A C 1
ATOM 655 O O . ILE A 1 84 ? 11.352 -4.23 4.793 1 81.25 84 ILE A O 1
ATOM 659 N N . ALA A 1 85 ? 12.305 -5.953 3.764 1 69.62 85 ALA A N 1
ATOM 660 C CA . ALA A 1 85 ? 13.656 -5.516 4.082 1 69.62 85 ALA A CA 1
ATOM 661 C C . ALA A 1 85 ? 14.445 -5.195 2.814 1 69.62 85 ALA A C 1
ATOM 663 O O . ALA A 1 85 ? 14.102 -5.668 1.729 1 69.62 85 ALA A O 1
ATOM 664 N N . ASN A 1 86 ? 15.719 -4.602 2.99 1 58.38 86 ASN A N 1
ATOM 665 C CA . ASN A 1 86 ? 16.797 -4.43 2.027 1 58.38 86 ASN A CA 1
ATOM 666 C C . ASN A 1 86 ? 16.281 -3.986 0.665 1 58.38 86 ASN A C 1
ATOM 668 O O . ASN A 1 86 ? 16.359 -4.73 -0.312 1 58.38 86 ASN A O 1
ATOM 672 N N . LEU A 1 87 ? 15.477 -2.988 0.579 1 52.94 87 LEU A N 1
ATOM 673 C CA . LEU A 1 87 ? 15.258 -2.447 -0.757 1 52.94 87 LEU A CA 1
ATOM 674 C C . LEU A 1 87 ? 16.562 -2.391 -1.544 1 52.94 87 LEU A C 1
ATOM 676 O O . LEU A 1 87 ? 17.594 -1.988 -1.01 1 52.94 87 LEU A O 1
ATOM 680 N N . PRO A 1 88 ? 16.75 -3.314 -2.617 1 46.97 88 PRO A N 1
ATOM 681 C CA . PRO A 1 88 ? 18.016 -3.453 -3.32 1 46.97 88 PRO A CA 1
ATOM 682 C C . PRO A 1 88 ? 18.859 -2.172 -3.291 1 46.97 88 PRO A C 1
ATOM 684 O O . PRO A 1 88 ? 18.328 -1.083 -3.521 1 46.97 88 PRO A O 1
ATOM 687 N N . SER A 1 89 ? 19.766 -2.053 -2.494 1 41.16 89 SER A N 1
ATOM 688 C CA . SER A 1 89 ? 20.906 -1.236 -2.895 1 41.16 89 SER A CA 1
ATOM 689 C C . SER A 1 89 ? 21.375 -1.597 -4.301 1 41.16 89 SER A C 1
ATOM 691 O O . SER A 1 89 ? 22.438 -1.144 -4.742 1 41.16 89 SER A O 1
ATOM 693 N N . GLY A 1 90 ? 20.781 -2.576 -4.953 1 38.72 90 GLY A N 1
ATOM 694 C CA . GLY A 1 90 ? 21.453 -3.004 -6.176 1 38.72 90 GLY A CA 1
ATOM 695 C C . GLY A 1 90 ? 21.688 -1.869 -7.152 1 38.72 90 GLY A C 1
ATOM 696 O O . GLY A 1 90 ? 22.109 -2.1 -8.289 1 38.72 90 GLY A O 1
ATOM 697 N N . LEU A 1 91 ? 20.984 -0.851 -7.172 1 34.59 91 LEU A N 1
ATOM 698 C CA . LEU A 1 91 ? 21.406 -0.193 -8.406 1 34.59 91 LEU A CA 1
ATOM 699 C C . LEU A 1 91 ? 22.891 0.156 -8.352 1 34.59 91 LEU A C 1
ATOM 701 O O . LEU A 1 91 ? 23.422 0.782 -9.273 1 34.59 91 LEU A O 1
ATOM 705 N N . GLN A 1 92 ? 23.672 -0.653 -7.574 1 31.7 92 GLN A N 1
ATOM 706 C CA . GLN A 1 92 ? 25.031 -0.416 -8.023 1 31.7 92 GLN A CA 1
ATOM 707 C C . GLN A 1 92 ? 25.391 -1.309 -9.211 1 31.7 92 GLN A C 1
ATOM 709 O O . GLN A 1 92 ? 25.031 -2.486 -9.234 1 31.7 92 GLN A O 1
ATOM 714 N N . MET B 1 1 ? -13.953 -10.07 36.906 1 22.84 1 MET B N 1
ATOM 715 C CA . MET B 1 1 ? -14.047 -10.867 35.656 1 22.84 1 MET B CA 1
ATOM 716 C C . MET B 1 1 ? -14.383 -9.984 34.469 1 22.84 1 MET B C 1
ATOM 718 O O . MET B 1 1 ? -15.555 -9.688 34.219 1 22.84 1 MET B O 1
ATOM 722 N N . GLU B 1 2 ? -13.648 -8.883 34.281 1 30.47 2 GLU B N 1
ATOM 723 C CA . GLU B 1 2 ? -13.984 -7.859 33.312 1 30.47 2 GLU B CA 1
ATOM 724 C C . GLU B 1 2 ? -13.984 -8.438 31.891 1 30.47 2 GLU B C 1
ATOM 726 O O . GLU B 1 2 ? -13.031 -9.102 31.484 1 30.47 2 GLU B O 1
ATOM 731 N N . LYS B 1 3 ? -15.258 -8.805 31.359 1 24.25 3 LYS B N 1
ATOM 732 C CA . LYS B 1 3 ? -15.609 -9.336 30.047 1 24.25 3 LYS B CA 1
ATOM 733 C C . LYS B 1 3 ? -14.938 -8.539 28.922 1 24.25 3 LYS B C 1
ATOM 735 O O . LYS B 1 3 ? -15.164 -7.332 28.797 1 24.25 3 LYS B O 1
ATOM 740 N N . ARG B 1 4 ? -13.766 -8.867 28.594 1 28.62 4 ARG B N 1
ATOM 741 C CA . ARG B 1 4 ? -13.156 -8.367 27.359 1 28.62 4 ARG B CA 1
ATOM 742 C C . ARG B 1 4 ? -14.102 -8.547 26.172 1 28.62 4 ARG B C 1
ATOM 744 O O . ARG B 1 4 ? -14.469 -9.672 25.828 1 28.62 4 ARG B O 1
ATOM 751 N N . HIS B 1 5 ? -15.195 -7.699 26.078 1 30.62 5 HIS B N 1
ATOM 752 C 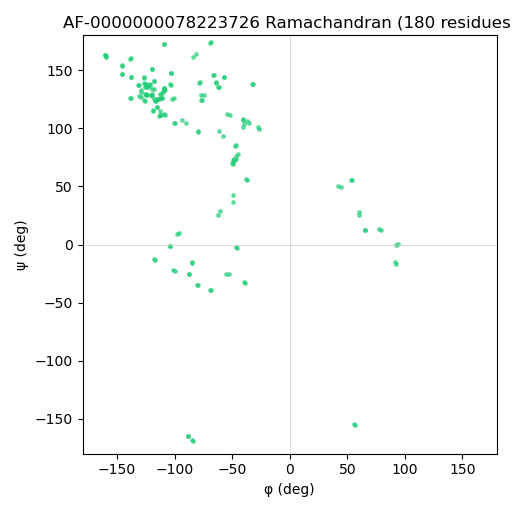CA . HIS B 1 5 ? -16.141 -7.738 24.969 1 30.62 5 HIS B CA 1
ATOM 753 C C . HIS B 1 5 ? -15.414 -7.848 23.641 1 30.62 5 HIS B C 1
ATOM 755 O O . HIS B 1 5 ? -14.672 -6.941 23.25 1 30.62 5 HIS B O 1
ATOM 761 N N . SER B 1 6 ? -14.93 -8.953 23.25 1 32.38 6 SER B N 1
ATOM 762 C CA . SER B 1 6 ? -14.477 -9.312 21.922 1 32.38 6 SER B CA 1
ATOM 763 C C . SER B 1 6 ? -15.516 -8.953 20.859 1 32.38 6 SER B C 1
ATOM 765 O O . SER B 1 6 ? -16.484 -9.695 20.656 1 32.38 6 SER B O 1
ATOM 767 N N . THR B 1 7 ? -16.25 -7.852 20.969 1 33.59 7 THR B N 1
ATOM 768 C CA . THR B 1 7 ? -17.25 -7.574 19.938 1 33.59 7 THR B CA 1
ATOM 769 C C . THR B 1 7 ? -16.641 -7.711 18.547 1 33.59 7 THR B C 1
ATOM 771 O O . THR B 1 7 ? -15.695 -6.996 18.203 1 33.59 7 THR B O 1
ATOM 774 N N . VAL B 1 8 ? -16.391 -8.883 18.156 1 32.91 8 VAL B N 1
ATOM 775 C CA . VAL B 1 8 ? -16.094 -9.125 16.75 1 32.91 8 VAL B CA 1
ATOM 776 C C . VAL B 1 8 ? -17.156 -8.453 15.883 1 32.91 8 VAL B C 1
ATOM 778 O O . VAL B 1 8 ? -18.344 -8.812 15.938 1 32.91 8 VAL B O 1
ATOM 781 N N . SER B 1 9 ? -17.312 -7.133 15.742 1 33.41 9 SER B N 1
ATOM 782 C CA . SER B 1 9 ? -18.219 -6.426 14.844 1 33.41 9 SER B CA 1
ATOM 783 C C . SER B 1 9 ? -18.375 -7.172 13.516 1 33.41 9 SER B C 1
ATOM 785 O O . SER B 1 9 ? -17.391 -7.688 12.977 1 33.41 9 SER B O 1
ATOM 787 N N . THR B 1 10 ? -19.5 -7.844 13.297 1 34.72 10 THR B N 1
ATOM 788 C CA . THR B 1 10 ? -20.016 -8.328 12.031 1 34.72 10 THR B CA 1
ATOM 789 C C . THR B 1 10 ? -19.75 -7.32 10.914 1 34.72 10 THR B C 1
ATOM 791 O O . THR B 1 10 ? -20.312 -6.219 10.922 1 34.72 10 THR B O 1
ATOM 794 N N . MET B 1 11 ? -18.531 -6.957 10.719 1 37.38 11 MET B N 1
ATOM 795 C CA . MET B 1 11 ? -18.297 -6.059 9.594 1 37.38 11 MET B CA 1
ATOM 796 C C . MET B 1 11 ? -19.141 -6.461 8.391 1 37.38 11 MET B C 1
ATOM 798 O O . MET B 1 11 ? -19.172 -7.633 8.016 1 37.38 11 MET B O 1
ATOM 802 N N . PRO B 1 12 ? -20.281 -5.75 8.156 1 39.97 12 PRO B N 1
ATOM 803 C CA . PRO B 1 12 ? -21.062 -6.105 6.965 1 39.97 12 PRO B CA 1
ATOM 804 C C . PRO B 1 12 ? -20.172 -6.598 5.816 1 39.97 12 PRO B C 1
ATOM 806 O O . PRO B 1 12 ? -19 -6.23 5.738 1 39.97 12 PRO B O 1
ATOM 809 N N . SER B 1 13 ? -20.688 -7.715 5.113 1 43.25 13 SER B N 1
ATOM 810 C CA . SER B 1 13 ? -20.156 -8.594 4.074 1 43.25 13 SER B CA 1
ATOM 811 C C . SER B 1 13 ? -19.328 -7.812 3.053 1 43.25 13 SER B C 1
ATOM 813 O O . SER B 1 13 ? -18.5 -8.383 2.34 1 43.25 13 SER B O 1
ATOM 815 N N . HIS B 1 14 ? -19.812 -6.512 2.855 1 47.62 14 HIS B N 1
ATOM 816 C CA . HIS B 1 14 ? -19.344 -5.836 1.651 1 47.62 14 HIS B CA 1
ATOM 817 C C . HIS B 1 14 ? -18.203 -4.867 1.974 1 47.62 14 HIS B C 1
ATOM 819 O O . HIS B 1 14 ? -17.609 -4.281 1.068 1 47.62 14 HIS B O 1
ATOM 825 N N . ASP B 1 15 ? -18.156 -4.457 3.236 1 53.53 15 ASP B N 1
ATOM 826 C CA . ASP B 1 15 ? -17.25 -3.359 3.547 1 53.53 15 ASP B CA 1
ATOM 827 C C . ASP B 1 15 ? -15.805 -3.855 3.676 1 53.53 15 ASP B C 1
ATOM 829 O O . ASP B 1 15 ? -15.523 -4.773 4.449 1 53.53 15 ASP B O 1
ATOM 833 N N . GLN B 1 16 ? -15.141 -3.689 2.66 1 60.97 16 GLN B N 1
ATOM 834 C CA . GLN B 1 16 ? -13.727 -4.035 2.764 1 60.97 16 GLN B CA 1
ATOM 835 C C . GLN B 1 16 ? -13.062 -3.297 3.924 1 60.97 16 GLN B C 1
ATOM 837 O O . GLN B 1 16 ? -13.312 -2.109 4.133 1 60.97 16 GLN B O 1
ATOM 842 N N . HIS B 1 17 ? -12.695 -4.113 4.91 1 72.25 17 HIS B N 1
ATOM 843 C CA . HIS B 1 17 ? -11.93 -3.551 6.016 1 72.25 17 HIS B CA 1
ATOM 844 C C . HIS B 1 17 ? -10.508 -4.086 6.027 1 72.25 17 HIS B C 1
ATOM 846 O O . HIS B 1 17 ? -10.281 -5.266 5.75 1 72.25 17 HIS B O 1
ATOM 852 N N . VAL B 1 18 ? -9.594 -3.158 6.102 1 79.12 18 VAL B N 1
ATOM 853 C CA . VAL B 1 18 ? -8.203 -3.568 6.23 1 79.12 18 VAL B CA 1
ATOM 854 C C . VAL B 1 18 ? -7.586 -2.922 7.469 1 79.12 18 VAL B C 1
ATOM 856 O O . VAL B 1 18 ? -7.785 -1.731 7.719 1 79.12 18 VAL B O 1
ATOM 859 N N . ILE B 1 19 ? -6.977 -3.783 8.25 1 85.44 19 ILE B N 1
ATOM 860 C CA . ILE B 1 19 ? -6.184 -3.289 9.367 1 85.44 19 ILE B CA 1
ATOM 861 C C . ILE B 1 19 ? -4.699 -3.535 9.102 1 85.44 19 ILE B C 1
ATOM 863 O O . ILE B 1 19 ? -4.309 -4.637 8.711 1 85.44 19 ILE B O 1
ATOM 867 N N . ILE B 1 20 ? -3.949 -2.482 9.328 1 86.69 20 ILE B N 1
ATOM 868 C CA . ILE B 1 20 ? -2.514 -2.568 9.086 1 86.69 20 ILE B CA 1
ATOM 869 C C . ILE B 1 20 ? -1.755 -2.031 10.297 1 86.69 20 ILE B C 1
ATOM 871 O O . ILE B 1 20 ? -2.105 -0.981 10.844 1 86.69 20 ILE B O 1
ATOM 875 N N . TYR B 1 21 ? -0.868 -2.789 10.766 1 86.62 21 TYR B N 1
ATOM 876 C CA . TYR B 1 21 ? 0.172 -2.33 11.68 1 86.62 21 TYR B CA 1
ATOM 877 C C . TYR B 1 21 ? 1.531 -2.307 10.992 1 86.62 21 TYR B C 1
ATOM 879 O O . TYR B 1 21 ? 1.871 -3.227 10.242 1 86.62 21 TYR B O 1
ATOM 887 N N . GLY B 1 22 ? 2.242 -1.158 11.234 1 86.69 22 GLY B N 1
ATOM 888 C CA . GLY B 1 22 ? 3.523 -1.125 10.547 1 86.69 22 GLY B CA 1
ATOM 889 C C . GLY B 1 22 ? 4.5 -0.132 11.148 1 86.69 22 GLY B C 1
ATOM 890 O O . GLY B 1 22 ? 4.117 0.692 11.977 1 86.69 22 GLY B O 1
ATOM 891 N N . ILE B 1 23 ? 5.766 -0.333 10.789 1 88 23 ILE B N 1
ATOM 892 C CA . ILE B 1 23 ? 6.844 0.616 11.047 1 88 23 ILE B CA 1
ATOM 893 C C . ILE B 1 23 ? 7.445 1.084 9.727 1 88 23 ILE B C 1
ATOM 895 O O . ILE B 1 23 ? 7.957 0.275 8.945 1 88 23 ILE B O 1
ATOM 899 N N . ALA B 1 24 ? 7.281 2.359 9.477 1 87.25 24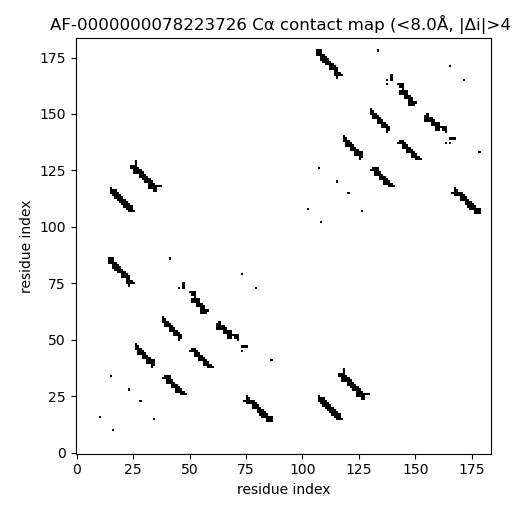 ALA B N 1
ATOM 900 C CA . ALA B 1 24 ? 7.84 2.936 8.258 1 87.25 24 ALA B CA 1
ATOM 901 C C . ALA B 1 24 ? 9.102 3.742 8.562 1 87.25 24 ALA B C 1
ATOM 903 O O . ALA B 1 24 ? 9.141 4.496 9.539 1 87.25 24 ALA B O 1
ATOM 904 N N . THR B 1 25 ? 10.109 3.568 7.691 1 85.31 25 THR B N 1
ATOM 905 C CA . THR B 1 25 ? 11.367 4.273 7.906 1 85.31 25 THR B CA 1
ATOM 906 C C . THR B 1 25 ? 11.656 5.23 6.75 1 85.31 25 THR B C 1
ATOM 908 O O . THR B 1 25 ? 12.531 6.094 6.855 1 85.31 25 THR B O 1
ATOM 911 N N . GLY B 1 26 ? 10.945 5.105 5.707 1 88.06 26 GLY B N 1
ATOM 912 C CA . GLY B 1 26 ? 11.172 5.93 4.531 1 88.06 26 GLY B CA 1
ATOM 913 C C . GLY B 1 26 ? 10.398 7.23 4.555 1 88.06 26 GLY B C 1
ATOM 914 O O . GLY B 1 26 ? 9.961 7.68 5.617 1 88.06 26 GLY B O 1
ATOM 915 N N . ASP B 1 27 ? 10.32 7.863 3.338 1 92.06 27 ASP B N 1
ATOM 916 C CA . ASP B 1 27 ? 9.75 9.203 3.24 1 92.06 27 ASP B CA 1
ATOM 917 C C . ASP B 1 27 ? 8.234 9.141 3.051 1 92.06 27 ASP B C 1
ATOM 919 O O . ASP B 1 27 ? 7.527 10.109 3.338 1 92.06 27 ASP B O 1
ATOM 923 N N . SER B 1 28 ? 7.77 8.086 2.527 1 93.12 28 SER B N 1
ATOM 924 C CA . SER B 1 28 ? 6.336 7.93 2.303 1 93.12 28 SER B CA 1
ATOM 925 C C . SER B 1 28 ? 5.961 6.461 2.141 1 93.12 28 SER B C 1
ATOM 927 O O . SER B 1 28 ? 6.828 5.613 1.916 1 93.12 28 SER B O 1
ATOM 929 N N . TRP B 1 29 ? 4.715 6.227 2.299 1 92.31 29 TRP B N 1
ATOM 930 C CA . TRP B 1 29 ? 4.18 4.91 1.969 1 92.31 29 TRP B CA 1
ATOM 931 C C . TRP B 1 29 ? 2.762 5.02 1.424 1 92.31 29 TRP B C 1
ATOM 933 O O . TRP B 1 29 ? 2.047 5.977 1.724 1 92.31 29 TRP B O 1
ATOM 943 N N . THR B 1 30 ? 2.445 4.164 0.536 1 93.12 30 THR B N 1
ATOM 944 C CA . THR B 1 30 ? 1.126 4.055 -0.078 1 93.12 30 THR B CA 1
ATOM 945 C C . THR B 1 30 ? 0.556 2.652 0.111 1 93.12 30 THR B C 1
ATOM 947 O O . THR B 1 30 ? 1.272 1.659 -0.033 1 93.12 30 THR B O 1
ATOM 950 N N . VAL B 1 31 ? -0.674 2.586 0.461 1 92.69 31 VAL B N 1
ATOM 951 C CA . VAL B 1 31 ? -1.412 1.327 0.473 1 92.69 31 VAL B CA 1
ATOM 952 C C . VAL B 1 31 ? -2.611 1.422 -0.466 1 92.69 31 VAL B C 1
ATOM 954 O O . VAL B 1 31 ? -3.373 2.391 -0.415 1 92.69 31 VAL B O 1
ATOM 957 N N . GLU B 1 32 ? -2.668 0.439 -1.312 1 91.81 32 GLU B N 1
ATOM 958 C CA . GLU B 1 32 ? -3.811 0.33 -2.215 1 91.81 32 GLU B CA 1
ATOM 959 C C . GLU B 1 32 ? -4.535 -1 -2.029 1 91.81 32 GLU B C 1
ATOM 961 O O . GLU B 1 32 ? -3.9 -2.047 -1.902 1 91.81 32 GLU B O 1
ATOM 966 N N . LEU B 1 33 ? -5.891 -0.861 -2.033 1 90.12 33 LEU B N 1
ATOM 967 C CA . LEU B 1 33 ? -6.734 -2.045 -1.922 1 90.12 33 LEU B CA 1
ATOM 968 C C . LEU B 1 33 ? -7.715 -2.127 -3.088 1 90.12 33 LEU B C 1
ATOM 970 O O . LEU B 1 33 ? -8.398 -1.147 -3.4 1 90.12 33 LEU B O 1
ATOM 974 N N . THR B 1 34 ? -7.676 -3.209 -3.621 1 87.62 34 THR B N 1
ATOM 975 C CA . THR B 1 34 ? -8.688 -3.439 -4.652 1 87.62 34 THR B CA 1
ATOM 976 C C . THR B 1 34 ? -9.836 -4.277 -4.102 1 87.62 34 THR B C 1
ATOM 978 O O . THR B 1 34 ? -9.609 -5.344 -3.523 1 87.62 34 THR B O 1
ATOM 981 N N . GLY B 1 35 ? -11.031 -3.688 -4.293 1 82.62 35 GLY B N 1
ATOM 982 C CA . GLY B 1 35 ? -12.219 -4.383 -3.822 1 82.62 35 GLY B CA 1
ATOM 983 C C . GLY B 1 35 ? -12.539 -5.637 -4.617 1 82.62 35 GLY B C 1
ATOM 984 O O . GLY B 1 35 ? -11.867 -5.93 -5.613 1 82.62 35 GLY B O 1
ATOM 985 N N . SER B 1 36 ? -13.562 -6.203 -3.941 1 78.25 36 SER B N 1
ATOM 986 C CA . SER B 1 36 ? -14.055 -7.379 -4.648 1 78.25 36 SER B CA 1
ATOM 987 C C . SER B 1 36 ? -14.641 -7 -6.008 1 78.25 36 SER B C 1
ATOM 989 O O . SER B 1 36 ? -15.328 -5.984 -6.133 1 78.25 36 SER B O 1
ATOM 991 N N . GLY B 1 37 ? -14.398 -7.766 -7.016 1 78.5 37 GLY B N 1
ATOM 992 C CA . GLY B 1 37 ? -14.883 -7.48 -8.352 1 78.5 37 GLY B CA 1
ATOM 993 C C . GLY B 1 37 ? -13.898 -6.684 -9.188 1 78.5 37 GLY B C 1
ATOM 994 O O . GLY B 1 37 ? -14.039 -6.594 -10.406 1 78.5 37 GLY B O 1
ATOM 995 N N . GLY B 1 38 ? -12.977 -6.105 -8.562 1 75.12 38 GLY B N 1
ATOM 996 C CA . GLY B 1 38 ? -11.844 -5.5 -9.25 1 75.12 38 GLY B CA 1
ATOM 997 C C . GLY B 1 38 ? -12.164 -4.145 -9.844 1 75.12 38 GLY B C 1
ATOM 998 O O . GLY B 1 38 ? -11.359 -3.576 -10.586 1 75.12 38 GLY B O 1
ATOM 999 N N . ASN B 1 39 ? -13.312 -3.582 -9.445 1 79 39 ASN B N 1
ATOM 1000 C CA . ASN B 1 39 ? -13.719 -2.342 -10.102 1 79 39 ASN B CA 1
ATOM 1001 C C . ASN B 1 39 ? -13.461 -1.129 -9.211 1 79 39 ASN B C 1
ATOM 1003 O O . ASN B 1 39 ? -13.734 0.005 -9.602 1 79 39 ASN B O 1
ATOM 1007 N N . ALA B 1 40 ? -12.969 -1.359 -8.055 1 85.31 40 ALA B N 1
ATOM 1008 C CA . ALA B 1 40 ? -12.703 -0.247 -7.148 1 85.31 40 ALA B CA 1
ATOM 1009 C C . ALA B 1 40 ? -11.359 -0.428 -6.441 1 85.31 40 ALA B C 1
ATOM 1011 O O . ALA B 1 40 ? -11.062 -1.507 -5.926 1 85.31 40 ALA B O 1
ATOM 1012 N N . LEU B 1 41 ? -10.547 0.652 -6.582 1 88.69 41 LEU B N 1
ATOM 1013 C CA . LEU B 1 41 ? -9.266 0.73 -5.891 1 88.69 41 LEU B CA 1
ATOM 1014 C C . LEU B 1 41 ? -9.242 1.904 -4.918 1 88.69 41 LEU B C 1
ATOM 1016 O O . LEU B 1 41 ? -9.648 3.016 -5.27 1 88.69 41 LEU B O 1
ATOM 1020 N N . PHE B 1 42 ? -8.93 1.562 -3.705 1 88.81 42 PHE B N 1
ATOM 1021 C CA . PHE B 1 42 ? -8.805 2.582 -2.672 1 88.81 42 PHE B CA 1
ATOM 1022 C C . PHE B 1 42 ? -7.344 2.766 -2.27 1 88.81 42 PHE B C 1
ATOM 1024 O O . PHE B 1 42 ? -6.625 1.788 -2.057 1 88.81 42 PHE B O 1
ATOM 1031 N N . GLN B 1 43 ? -6.98 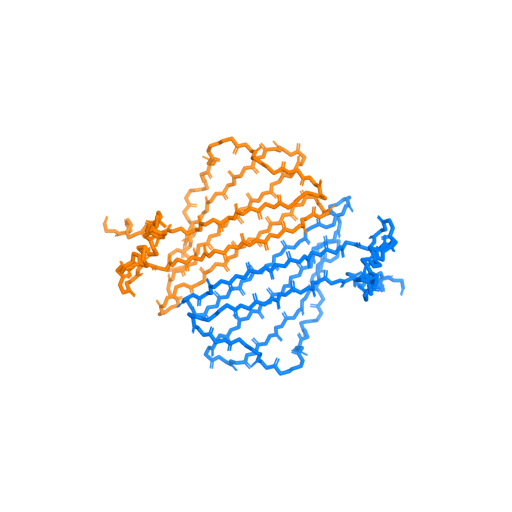4.016 -2.201 1 93.12 43 GLN B N 1
ATOM 1032 C CA . GLN B 1 43 ? -5.582 4.312 -1.906 1 93.12 43 GLN B CA 1
ATOM 1033 C C . GLN B 1 43 ? -5.461 5.262 -0.717 1 93.12 43 GLN B C 1
ATOM 1035 O O . GLN B 1 43 ? -6.23 6.215 -0.596 1 93.12 43 GLN B O 1
ATOM 1040 N N . ILE B 1 44 ? -4.52 4.992 0.12 1 92.62 44 ILE B N 1
ATOM 1041 C CA . ILE B 1 44 ? -4.109 5.902 1.185 1 92.62 44 ILE B CA 1
ATOM 1042 C C . ILE B 1 44 ? -2.605 6.156 1.096 1 92.62 44 ILE B C 1
ATOM 1044 O O . ILE B 1 44 ? -1.825 5.227 0.872 1 92.62 44 ILE B O 1
ATOM 1048 N N . VAL B 1 45 ? -2.258 7.438 1.25 1 94.62 45 VAL B N 1
ATOM 1049 C CA . VAL B 1 45 ? -0.858 7.832 1.129 1 94.62 45 VAL B CA 1
ATOM 1050 C C . VAL B 1 45 ? -0.449 8.664 2.34 1 94.62 45 VAL B C 1
ATOM 1052 O O . VAL B 1 45 ? -1.173 9.578 2.744 1 94.62 45 VAL B O 1
ATOM 1055 N N . ALA B 1 46 ? 0.692 8.305 2.898 1 95.62 46 ALA B N 1
ATOM 1056 C CA . ALA B 1 46 ? 1.303 9.133 3.936 1 95.62 46 ALA B CA 1
ATOM 1057 C C . ALA B 1 46 ? 2.637 9.703 3.467 1 95.62 46 ALA B C 1
ATOM 1059 O O . ALA B 1 46 ? 3.52 8.961 3.031 1 95.62 46 ALA B O 1
ATOM 1060 N N . LYS B 1 47 ? 2.709 10.969 3.561 1 96 47 LYS B N 1
ATOM 1061 C CA . LYS B 1 47 ? 3.943 11.672 3.219 1 96 47 LYS B CA 1
ATOM 1062 C C . LYS B 1 47 ? 4.539 12.359 4.441 1 96 47 LYS B C 1
ATOM 1064 O O . LYS B 1 47 ? 3.98 13.344 4.941 1 96 47 LYS B O 1
ATOM 1069 N N . TYR B 1 48 ? 5.707 11.922 4.762 1 94.12 48 TYR B N 1
ATOM 1070 C CA . TYR B 1 48 ? 6.25 12.344 6.047 1 94.12 48 TYR B CA 1
ATOM 1071 C C . TYR B 1 48 ? 6.828 13.75 5.969 1 94.12 48 TYR B C 1
ATOM 1073 O O . TYR B 1 48 ? 6.812 14.492 6.953 1 94.12 48 TYR B O 1
ATOM 1081 N N . LYS B 1 49 ? 7.363 14.086 4.926 1 94.06 49 LYS B N 1
ATOM 1082 C CA . LYS B 1 49 ? 7.914 15.438 4.793 1 94.06 49 LYS B CA 1
ATOM 1083 C C . LYS B 1 49 ? 6.805 16.484 4.75 1 94.06 49 LYS B C 1
ATOM 1085 O O . LYS B 1 49 ? 6.906 17.531 5.395 1 94.06 49 LYS B O 1
ATOM 1090 N N . GLU B 1 50 ? 5.754 16.141 4.07 1 94.94 50 GLU B N 1
ATOM 1091 C CA . GLU B 1 50 ? 4.629 17.062 3.92 1 94.94 50 GLU B CA 1
ATOM 1092 C C . GLU B 1 50 ? 3.686 16.969 5.117 1 94.94 50 GLU B C 1
ATOM 1094 O O . GLU B 1 50 ? 2.834 17.844 5.309 1 94.94 50 GLU B O 1
ATOM 1099 N N . LYS B 1 51 ? 3.844 15.977 5.848 1 95.88 51 LYS B N 1
ATOM 1100 C CA . LYS B 1 51 ? 2.986 15.688 6.992 1 95.88 51 LYS B CA 1
ATOM 1101 C C . LYS B 1 51 ? 1.515 15.672 6.586 1 95.88 51 LYS B C 1
ATOM 1103 O O . LYS B 1 51 ? 0.688 16.344 7.203 1 95.88 51 LYS B O 1
ATOM 1108 N N . VAL B 1 52 ? 1.24 14.883 5.664 1 96.94 52 VAL B N 1
ATOM 1109 C CA . VAL B 1 52 ? -0.134 14.781 5.184 1 96.94 52 VAL B CA 1
ATOM 1110 C C . VAL B 1 52 ? -0.493 13.32 4.941 1 96.94 52 VAL B C 1
ATOM 1112 O O . VAL B 1 52 ? 0.359 12.523 4.539 1 96.94 52 VAL B O 1
ATOM 1115 N N . VAL B 1 53 ? -1.718 12.961 5.207 1 96 53 VAL B N 1
ATOM 1116 C CA . VAL B 1 53 ? -2.346 11.719 4.777 1 96 53 VAL B CA 1
ATOM 1117 C C . VAL B 1 53 ? -3.426 12.016 3.738 1 96 53 VAL B C 1
ATOM 1119 O O . VAL B 1 53 ? -4.266 12.891 3.941 1 96 53 VAL B O 1
ATOM 1122 N N . THR B 1 54 ? -3.301 11.336 2.584 1 95.81 54 THR B N 1
ATOM 1123 C CA . THR B 1 54 ? -4.32 11.523 1.559 1 95.81 54 THR B CA 1
ATOM 1124 C C . THR B 1 54 ? -5.023 10.211 1.242 1 95.81 54 THR B C 1
ATOM 1126 O O . THR B 1 54 ? -4.469 9.133 1.475 1 95.81 54 THR B O 1
ATOM 1129 N N . ARG B 1 55 ? -6.254 10.297 0.841 1 91.81 55 ARG B N 1
ATOM 1130 C CA . ARG B 1 55 ? -7.016 9.164 0.326 1 91.81 55 ARG B CA 1
ATOM 1131 C C . ARG B 1 55 ? -7.609 9.484 -1.041 1 91.81 55 ARG B C 1
ATOM 1133 O O . ARG B 1 55 ? -7.879 10.641 -1.353 1 91.81 55 ARG B O 1
ATOM 1140 N N . ASN B 1 56 ? -7.609 8.469 -1.85 1 91.12 56 ASN B N 1
ATOM 1141 C CA . ASN B 1 56 ? -8.227 8.57 -3.168 1 91.12 56 ASN B CA 1
ATOM 1142 C C . ASN B 1 56 ? -8.867 7.25 -3.592 1 91.12 56 ASN B C 1
ATOM 1144 O O . ASN B 1 56 ? -8.594 6.203 -3.002 1 91.12 56 ASN B O 1
ATOM 1148 N N . ALA B 1 57 ? -9.836 7.34 -4.434 1 88 57 ALA B N 1
ATOM 1149 C CA . ALA B 1 57 ? -10.469 6.141 -4.973 1 88 57 ALA B CA 1
ATOM 1150 C C . ALA B 1 57 ? -10.438 6.14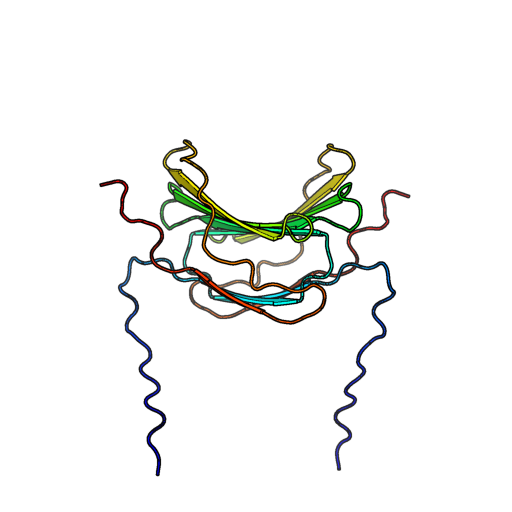5 -6.496 1 88 57 ALA B C 1
ATOM 1152 O O . ALA B 1 57 ? -10.594 7.195 -7.125 1 88 57 ALA B O 1
ATOM 1153 N N . ASN B 1 58 ? -10.164 5.059 -6.98 1 88.88 58 ASN B N 1
ATOM 1154 C CA . ASN B 1 58 ? -10.289 4.785 -8.406 1 88.88 58 ASN B CA 1
ATOM 1155 C C . ASN B 1 58 ? -11.461 3.846 -8.695 1 88.88 58 ASN B C 1
ATOM 1157 O O . ASN B 1 58 ? -11.43 2.676 -8.305 1 88.88 58 ASN B O 1
ATOM 1161 N N . ILE B 1 59 ? -12.438 4.43 -9.328 1 86.62 59 ILE B N 1
ATOM 1162 C CA . ILE B 1 59 ? -13.625 3.648 -9.648 1 86.62 59 ILE B CA 1
ATOM 1163 C C . ILE B 1 59 ? -13.781 3.537 -11.164 1 86.62 59 ILE B C 1
ATOM 1165 O O . ILE B 1 59 ? -13.898 4.551 -11.859 1 86.62 59 ILE B O 1
ATOM 1169 N N . GLY B 1 60 ? -13.836 2.359 -11.57 1 86.75 60 GLY B N 1
ATOM 1170 C CA . GLY B 1 60 ? -14 2.146 -13 1 86.75 60 GLY B CA 1
ATOM 1171 C C . GLY B 1 60 ? -12.867 2.732 -13.82 1 86.75 60 GLY B C 1
ATOM 1172 O O . GLY B 1 60 ? -13.094 3.264 -14.914 1 86.75 60 GLY B O 1
ATOM 1173 N N . GLY B 1 61 ? -11.812 2.863 -13.312 1 87.56 61 GLY B N 1
ATOM 1174 C CA . GLY B 1 61 ? -10.664 3.377 -14.039 1 87.56 61 GLY B CA 1
ATOM 1175 C C . GLY B 1 61 ? -10.484 4.875 -13.883 1 87.56 61 GLY B C 1
ATOM 1176 O O . GLY B 1 61 ? -9.547 5.453 -14.438 1 87.56 61 GLY B O 1
ATOM 1177 N N . ASN B 1 62 ? -11.352 5.418 -13.141 1 90.81 62 ASN B N 1
ATOM 1178 C CA . ASN B 1 62 ? -11.297 6.863 -12.945 1 90.81 62 ASN B CA 1
ATOM 1179 C C . ASN B 1 62 ? -10.953 7.223 -11.508 1 90.81 62 ASN B C 1
ATOM 1181 O O . ASN B 1 62 ? -11.617 6.77 -10.57 1 90.81 62 ASN B O 1
ATOM 1185 N N . TRP B 1 63 ? -9.852 8.055 -11.523 1 90.31 63 TRP B N 1
ATOM 1186 C CA . TRP B 1 63 ? -9.5 8.562 -10.203 1 90.31 63 TRP B CA 1
ATOM 1187 C C . TRP B 1 63 ? -10.43 9.695 -9.789 1 90.31 63 TRP B C 1
ATOM 1189 O O . TRP B 1 63 ? -10.773 10.555 -10.609 1 90.31 63 TRP B O 1
ATOM 1199 N N . GLY B 1 64 ? -10.789 9.641 -8.438 1 90 64 GLY B N 1
ATOM 1200 C CA . GLY B 1 64 ? -11.531 10.758 -7.871 1 90 64 GLY B CA 1
ATOM 1201 C C . GLY B 1 64 ? -10.633 11.891 -7.41 1 90 64 GLY B C 1
ATOM 1202 O O . GLY B 1 64 ? -9.469 11.961 -7.789 1 90 64 GLY B O 1
ATOM 1203 N N . GLN B 1 65 ? -11.281 12.82 -6.664 1 89.69 65 GLN B N 1
ATOM 1204 C CA . GLN B 1 65 ? -10.531 13.906 -6.039 1 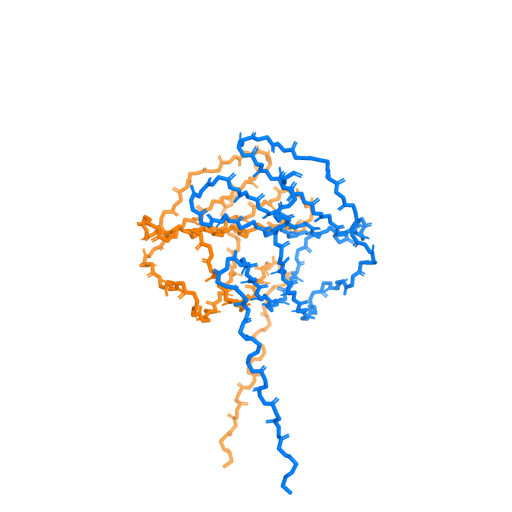89.69 65 GLN B CA 1
ATOM 1205 C C . GLN B 1 65 ? -9.789 13.422 -4.801 1 89.69 65 GLN B C 1
ATOM 1207 O O . GLN B 1 65 ? -10.375 12.789 -3.924 1 89.69 65 GLN B O 1
ATOM 1212 N N . GLU B 1 66 ? -8.523 13.672 -4.859 1 90.38 66 GLU B N 1
ATOM 1213 C CA . GLU B 1 66 ? -7.734 13.359 -3.674 1 90.38 66 GLU B CA 1
ATOM 1214 C C . GLU B 1 66 ? -8.18 14.188 -2.473 1 90.38 66 GLU B C 1
ATOM 1216 O O . GLU B 1 66 ? -8.414 15.391 -2.594 1 90.38 66 GLU B O 1
ATOM 1221 N N . GLU B 1 67 ? -8.297 13.477 -1.302 1 91.88 67 GLU B N 1
ATOM 1222 C CA . GLU B 1 67 ? -8.734 14.141 -0.078 1 91.88 67 GLU B CA 1
ATOM 1223 C C . GLU B 1 67 ? -7.664 14.055 1.009 1 91.88 67 GLU B C 1
ATOM 1225 O O . GLU B 1 67 ? -7.113 12.984 1.259 1 91.88 67 GLU B O 1
ATOM 1230 N N . LYS B 1 68 ? -7.367 15.227 1.565 1 92.38 68 LYS B N 1
ATOM 1231 C CA . LYS B 1 68 ? -6.551 15.219 2.777 1 92.38 68 LYS B CA 1
ATOM 1232 C C . LYS B 1 68 ? -7.379 14.82 3.994 1 92.38 68 LYS B C 1
ATOM 1234 O O . LYS B 1 68 ? -8.5 15.289 4.172 1 92.38 68 LYS B O 1
ATOM 1239 N N . VAL B 1 69 ? -6.762 13.836 4.664 1 87.75 69 VAL B N 1
ATOM 1240 C CA . VAL B 1 69 ? -7.578 13.312 5.75 1 87.75 69 VAL B CA 1
ATOM 1241 C C . VAL B 1 69 ? -6.938 13.648 7.094 1 87.75 69 VAL B C 1
ATOM 1243 O O . VAL B 1 69 ? -5.855 13.148 7.414 1 87.75 69 VAL B O 1
ATOM 1246 N N . GLY B 1 70 ? -7.652 14.484 7.855 1 89.38 70 GLY B N 1
ATOM 1247 C CA . GLY B 1 70 ? -7.309 14.734 9.242 1 89.38 70 GLY B CA 1
ATOM 1248 C C . GLY B 1 70 ? -5.883 15.227 9.43 1 89.38 70 GLY B C 1
ATOM 1249 O O . GLY B 1 70 ? -5.34 15.906 8.562 1 89.38 70 GLY B O 1
ATOM 1250 N N . GLN B 1 71 ? -5.379 14.93 10.711 1 93.06 71 GLN B N 1
ATOM 1251 C CA . GLN B 1 71 ? -3.996 15.219 11.086 1 93.06 71 GLN B CA 1
ATOM 1252 C C . GLN B 1 71 ? -3.061 14.102 10.641 1 93.06 71 GLN B C 1
ATOM 1254 O O . GLN B 1 71 ? -3.516 13.047 10.203 1 93.06 71 GLN B O 1
ATOM 1259 N N . PHE B 1 72 ? -1.79 14.484 10.609 1 95.81 72 PHE B N 1
ATOM 1260 C CA . PHE B 1 72 ? -0.78 13.492 10.258 1 95.81 72 PHE B CA 1
ATOM 1261 C C . PHE B 1 72 ? -0.262 12.789 11.508 1 95.81 72 PHE B C 1
ATOM 1263 O O . PHE B 1 72 ? 0.589 13.32 12.219 1 95.81 72 PHE B O 1
ATOM 1270 N N . PRO B 1 73 ? -0.68 11.555 11.742 1 94.5 73 PRO B N 1
ATOM 1271 C CA . PRO B 1 73 ? -0.382 10.906 13.023 1 94.5 73 PRO B CA 1
ATOM 1272 C C . PRO B 1 73 ? 0.861 10.016 12.961 1 94.5 73 PRO B C 1
ATOM 1274 O O . PRO B 1 73 ? 1.191 9.344 13.938 1 94.5 73 PRO B O 1
ATOM 1277 N N . PHE B 1 74 ? 1.612 10.062 11.93 1 94.12 74 PHE B N 1
ATOM 1278 C CA . PHE B 1 74 ? 2.682 9.086 11.75 1 94.12 74 PHE B CA 1
ATOM 1279 C C . PHE B 1 74 ? 4.039 9.703 12.07 1 94.12 74 PHE B C 1
ATOM 1281 O O . PHE B 1 74 ? 4.203 10.922 12 1 94.12 74 PHE B O 1
ATOM 1288 N N . GLN B 1 75 ? 4.938 8.852 12.602 1 93.12 75 GLN B N 1
ATOM 1289 C CA . GLN B 1 75 ? 6.34 9.18 12.82 1 93.12 75 GLN B CA 1
ATOM 1290 C C . GLN B 1 75 ? 7.254 8.086 12.266 1 93.12 75 GLN B C 1
ATOM 1292 O O . GLN B 1 75 ? 6.969 6.898 12.422 1 93.12 75 GLN B O 1
ATOM 1297 N N . ARG B 1 76 ? 8.25 8.578 11.656 1 88.81 76 ARG B N 1
ATOM 1298 C CA . ARG B 1 76 ? 9.219 7.59 11.188 1 88.81 76 ARG B CA 1
ATOM 1299 C C . ARG B 1 76 ? 9.742 6.738 12.336 1 88.81 76 ARG B C 1
ATOM 1301 O O . ARG B 1 76 ? 9.898 7.23 13.453 1 88.81 76 ARG B O 1
ATOM 1308 N N . ASP B 1 77 ? 9.961 5.469 11.969 1 87.31 77 ASP B N 1
ATOM 1309 C CA . ASP B 1 77 ? 10.586 4.516 12.883 1 87.31 77 ASP B CA 1
ATOM 1310 C C . ASP B 1 77 ? 9.688 4.246 14.094 1 87.31 77 ASP B C 1
ATOM 1312 O O . ASP B 1 77 ? 10.164 3.779 15.125 1 87.31 77 ASP B O 1
ATOM 1316 N N . ARG B 1 78 ? 8.539 4.613 14.094 1 90.56 78 ARG B N 1
ATOM 1317 C CA . ARG B 1 78 ? 7.559 4.332 15.141 1 90.56 78 ARG B CA 1
ATOM 1318 C C . ARG B 1 78 ? 6.391 3.521 14.586 1 90.56 78 ARG B C 1
ATOM 1320 O O . ARG B 1 78 ? 5.934 3.762 13.469 1 90.56 78 ARG B O 1
ATOM 1327 N N . GLY B 1 79 ? 5.969 2.602 15.391 1 91 79 GLY B N 1
ATOM 1328 C CA . GLY B 1 79 ? 4.832 1.79 14.992 1 91 79 GLY B CA 1
ATOM 1329 C C . GLY B 1 79 ? 3.539 2.58 14.883 1 91 79 GLY B C 1
ATOM 1330 O O . GLY B 1 79 ? 3.338 3.549 15.625 1 91 79 GLY B O 1
ATOM 1331 N N . PHE B 1 80 ? 2.709 2.236 13.984 1 91.44 80 PHE B N 1
ATOM 1332 C CA . PHE B 1 80 ? 1.377 2.814 13.852 1 91.44 80 PHE B CA 1
ATOM 1333 C C . PHE B 1 80 ? 0.349 1.736 13.523 1 91.44 80 PHE B C 1
ATOM 1335 O O . PHE B 1 80 ? 0.709 0.627 13.125 1 91.44 80 PHE B O 1
ATOM 1342 N N . ASP B 1 81 ? -0.892 2.053 13.781 1 88.25 81 ASP B N 1
ATOM 1343 C CA . ASP B 1 81 ? -2.021 1.23 13.359 1 88.25 81 ASP B CA 1
ATOM 1344 C C . ASP B 1 81 ? -2.932 1.996 12.406 1 88.25 81 ASP B C 1
ATOM 1346 O O . ASP B 1 81 ? -3.139 3.201 12.57 1 88.25 81 ASP B O 1
ATOM 1350 N N . LEU B 1 82 ? -3.246 1.311 11.398 1 88.5 82 LEU B N 1
ATOM 1351 C CA . LEU B 1 82 ? -4.152 1.876 10.406 1 88.5 82 LEU B CA 1
ATOM 1352 C C . LEU B 1 82 ? -5.34 0.951 10.164 1 88.5 82 LEU B C 1
ATOM 1354 O O . LEU B 1 82 ? -5.164 -0.254 9.969 1 88.5 82 LEU B O 1
ATOM 1358 N N . SER B 1 83 ? -6.512 1.461 10.352 1 87.19 83 SER B N 1
ATOM 1359 C CA . SER B 1 83 ? -7.734 0.747 9.992 1 87.19 83 SER B CA 1
ATOM 1360 C C . SER B 1 83 ? -8.453 1.434 8.836 1 87.19 83 SER B C 1
ATOM 1362 O O . SER B 1 83 ? -8.812 2.609 8.93 1 87.19 83 SER B O 1
ATOM 1364 N N . ILE B 1 84 ? -8.469 0.828 7.762 1 81.44 84 ILE B N 1
ATOM 1365 C CA . ILE B 1 84 ? -9.172 1.349 6.59 1 81.44 84 ILE B CA 1
ATOM 1366 C C . ILE B 1 84 ? -10.516 0.649 6.438 1 81.44 84 ILE B C 1
ATOM 1368 O O . ILE B 1 84 ? -10.578 -0.572 6.281 1 81.44 84 ILE B O 1
ATOM 1372 N N . ALA B 1 85 ? -11.508 1.376 6.797 1 69.88 85 ALA B N 1
ATOM 1373 C CA . ALA B 1 85 ? -12.867 0.852 6.703 1 69.88 85 ALA B CA 1
ATOM 1374 C C . ALA B 1 85 ? -13.648 1.538 5.586 1 69.88 85 ALA B C 1
ATOM 1376 O O . ALA B 1 85 ? -13.305 2.648 5.172 1 69.88 85 ALA B O 1
ATOM 1377 N N . ASN B 1 86 ? -14.922 1.019 5.262 1 58.34 86 ASN B N 1
ATOM 1378 C CA . ASN B 1 86 ? -16 1.598 4.473 1 58.34 86 ASN B CA 1
ATOM 1379 C C . ASN B 1 86 ? -15.477 2.242 3.193 1 58.34 86 ASN B C 1
ATOM 1381 O O . ASN B 1 86 ? -15.68 3.438 2.969 1 58.34 86 ASN B O 1
ATOM 1385 N N . LEU B 1 87 ? -14.68 1.604 2.418 1 52.59 87 LEU B N 1
ATOM 1386 C CA . LEU B 1 87 ? -14.461 2.18 1.097 1 52.59 87 LEU B CA 1
ATOM 1387 C C . LEU B 1 87 ? -15.758 2.723 0.514 1 52.59 87 LEU B C 1
ATOM 1389 O O . LEU B 1 87 ? -16.797 2.064 0.588 1 52.59 87 LEU B O 1
ATOM 1393 N N . PRO B 1 88 ? -15.914 4.141 0.456 1 46.94 88 PRO B N 1
ATOM 1394 C CA . PRO B 1 88 ? -17.188 4.754 0.077 1 46.94 88 PRO B CA 1
ATOM 1395 C C . PRO B 1 88 ? -18.031 3.863 -0.84 1 46.94 88 PRO B C 1
ATOM 1397 O O . PRO B 1 88 ? -17.484 3.268 -1.779 1 46.94 88 PRO B O 1
ATOM 1400 N N . SER B 1 89 ? -18.969 3.229 -0.389 1 40.75 89 SER B N 1
ATOM 1401 C CA . SER B 1 89 ? -20.125 2.992 -1.255 1 40.75 89 SER B CA 1
ATOM 1402 C C . SER B 1 89 ? -20.531 4.266 -1.984 1 40.75 89 SER B C 1
ATOM 1404 O O . SER B 1 89 ? -21.609 4.32 -2.594 1 40.75 89 SER B O 1
ATOM 1406 N N . GLY B 1 90 ? -19.891 5.395 -1.748 1 38.88 90 GLY B N 1
ATOM 1407 C CA . GLY B 1 90 ? -20.5 6.574 -2.346 1 38.88 90 GLY B CA 1
ATOM 1408 C C . GLY B 1 90 ? -20.766 6.426 -3.832 1 38.88 90 GLY B C 1
ATOM 1409 O O . GLY B 1 90 ? -21.109 7.395 -4.508 1 38.88 90 GLY B O 1
ATOM 1410 N N . LEU B 1 91 ? -20.094 5.637 -4.531 1 34.22 91 LEU B N 1
ATOM 1411 C CA . LEU B 1 91 ? -20.547 5.918 -5.891 1 34.22 91 LEU B CA 1
ATOM 1412 C C . LEU B 1 91 ? -22.031 5.605 -6.047 1 34.22 91 LEU B C 1
ATOM 1414 O O . LEU B 1 91 ? -22.578 5.711 -7.145 1 34.22 91 LEU B O 1
ATOM 1418 N N . GLN B 1 92 ? -22.766 5.656 -4.922 1 31.25 92 GLN B N 1
ATOM 1419 C CA . GLN B 1 92 ? -24.141 5.762 -5.375 1 31.25 92 GLN B CA 1
ATOM 1420 C C . GLN B 1 92 ? -24.531 7.215 -5.641 1 31.25 92 GLN B C 1
ATOM 1422 O O . GLN B 1 92 ? -24.141 8.109 -4.891 1 31.25 92 GLN B O 1
#

Radius of gyration: 17.6 Å; Cα contacts (8 Å, |Δi|>4): 371; chains: 2; bounding box: 49×36×50 Å

Foldseek 3Di:
DPPPPPCPPPQDPAKDKDKDKDAAADQKDKDWDAGDPRFKIKMWMAGNVVQWIWIWMGGRNDIDDIDTDDGRDDDHRDMDMDMDIPPDPPVD/DPPPPPCPPPQDPFKDKDKDKDAAADQKDKDWDAGDPRFKIKMWMAGNVVQWIWIWMGGNNDIDDIDTDDGRPDDHRDMDMDMDIPPDPPVD

Solvent-accessible surface area (backbone atoms only — not comparable to full-atom values): 10564 Å² total; per-residue (Å²): 132,85,77,78,76,75,71,74,72,79,66,61,96,78,50,48,47,34,42,36,35,35,29,46,56,42,39,29,42,35,42,34,37,25,33,72,88,69,47,35,36,40,36,41,36,41,34,61,86,77,52,41,28,36,36,36,42,29,51,75,87,38,72,57,75,74,37,77,46,85,71,56,88,78,49,71,71,36,76,48,77,43,73,47,62,60,64,75,73,56,90,108,132,83,76,77,76,73,71,74,71,78,66,59,94,77,49,48,44,34,42,38,35,35,29,48,56,42,40,31,40,34,42,34,39,24,32,73,89,67,49,36,36,40,36,40,36,40,33,62,86,77,51,40,30,37,38,38,41,30,50,76,86,38,73,57,75,74,38,79,45,85,73,56,87,78,51,71,73,35,77,49,78,44,75,49,61,59,65,73,73,59,88,108

Secondary structure (DSSP, 8-state):
------------TT---EEEEEE--SSEEEEEEEPTTS-EEEEEEEETTTTEEEEEEEETTEE---EE-S-----TTSEEEEEE-----TT-/------------TT---EEEEEE--SSEEEEEEEPTTS-EEEEEEEETTTTEEEEEEEETTEE---EE-S-----TTSEEEEEE-----TT-

pLDDT: mean 76.4, std 22.82, range [22.73, 96.94]